Protein AF-A0AA89B8Y6-F1 (afdb_monomer_lite)

pLDDT: mean 77.68, std 12.78, range [49.62, 94.19]

Secondary structure (DSSP, 8-state):
-HHHHHHHHHHHHHHHHHHTTTTS----TT--HHHHHHHHHH-TT-TT----HHHHHHHHHHHHHHHHHHHHHHHHHHHHHHHH-HHHHHHHHHHHHHHH-SS-----TTS-TTTHHHHHHHHHHHHHEEEEESS--TTSS---PBPSSTT--BSS---EEEEEE-TT-

InterPro domains:
  IPR001128 Cytochrome P450 [PF00067] (6-104)
  IPR002401 Cytochrome P450, E-class, group I [PR00463] (55-72)
  IPR002401 Cytochrome P450, E-class, group I [PR00463] (75-101)
  IPR036396 Cytochrome P450 superfamily [G3DSA:1.10.630.10] (3-104)
  IPR036396 Cytochrome P450 superfamily [G3DSA:1.10.630.10] (105-160)
  IPR036396 Cytochrome P450 superfamily [SSF48264] (8-160)
  IPR051103 Plant secondary metabolite cytochrome P450s [PTHR24298] (5-101)

Structure (mmCIF, N/CA/C/O backbone):
data_AF-A0AA89B8Y6-F1
#
_entry.id   AF-A0AA89B8Y6-F1
#
loop_
_atom_site.group_PDB
_atom_site.id
_atom_site.type_symbol
_atom_site.label_atom_id
_atom_site.label_alt_id
_atom_site.label_comp_id
_atom_site.label_asym_id
_atom_site.label_entity_id
_atom_site.label_seq_id
_atom_site.pdbx_PDB_ins_code
_atom_site.Cartn_x
_atom_site.Cartn_y
_atom_site.Cartn_z
_atom_site.occupancy
_atom_site.B_iso_or_equiv
_atom_site.auth_seq_id
_atom_site.auth_comp_id
_atom_site.auth_asym_id
_atom_site.auth_atom_id
_atom_site.pdbx_PDB_model_num
ATOM 1 N N . GLU A 1 1 ? -1.319 7.862 -19.177 1.00 57.53 1 GLU A N 1
ATOM 2 C CA . GLU A 1 1 ? -0.539 9.093 -19.439 1.00 57.53 1 GLU A CA 1
ATOM 3 C C . GLU A 1 1 ? 0.630 9.333 -18.469 1.00 57.53 1 GLU A C 1
ATOM 5 O O . GLU A 1 1 ? 1.748 9.010 -18.846 1.00 57.53 1 GLU A O 1
ATOM 10 N N . LEU A 1 2 ? 0.445 9.819 -17.228 1.00 71.94 2 LEU A N 1
ATOM 11 C CA . LEU A 1 2 ? 1.579 10.259 -16.378 1.00 71.94 2 LEU A CA 1
ATOM 12 C C . LEU A 1 2 ? 2.577 9.144 -15.987 1.00 71.94 2 LEU A C 1
ATOM 14 O O . LEU A 1 2 ? 3.784 9.359 -16.059 1.00 71.94 2 LEU A O 1
ATOM 18 N N . GLY A 1 3 ? 2.089 7.956 -15.607 1.00 75.06 3 GLY A N 1
ATOM 19 C CA . GLY A 1 3 ? 2.950 6.825 -15.223 1.00 75.06 3 GLY A CA 1
ATOM 20 C C . GLY A 1 3 ? 3.806 6.302 -16.380 1.00 75.06 3 GLY A C 1
ATOM 21 O O . GLY A 1 3 ? 5.002 6.086 -16.215 1.00 75.06 3 GLY A O 1
ATOM 22 N N . SER A 1 4 ? 3.220 6.201 -17.578 1.00 78.19 4 SER A N 1
ATOM 23 C CA . SER A 1 4 ? 3.938 5.800 -18.796 1.00 78.19 4 SER A CA 1
ATOM 24 C C . SER A 1 4 ? 5.030 6.805 -19.166 1.00 78.19 4 SER A C 1
ATOM 26 O O . SER A 1 4 ? 6.161 6.409 -19.430 1.00 78.19 4 SER A O 1
ATOM 28 N N . ALA A 1 5 ? 4.719 8.106 -19.125 1.00 84.81 5 ALA A N 1
ATOM 29 C CA . ALA A 1 5 ? 5.686 9.161 -19.431 1.00 84.81 5 ALA A CA 1
ATOM 30 C C . ALA A 1 5 ? 6.848 9.209 -18.420 1.00 84.81 5 ALA A C 1
ATOM 32 O O . ALA A 1 5 ? 7.994 9.478 -18.785 1.00 84.81 5 ALA A O 1
ATOM 33 N N . LEU A 1 6 ? 6.573 8.932 -17.141 1.00 87.06 6 LEU A N 1
ATOM 34 C CA . LEU A 1 6 ? 7.600 8.868 -16.102 1.00 87.06 6 LEU A CA 1
ATOM 35 C C . LEU A 1 6 ? 8.516 7.650 -16.286 1.00 87.06 6 LEU A C 1
ATOM 37 O O . LEU A 1 6 ? 9.734 7.799 -16.202 1.00 87.06 6 LEU A O 1
ATOM 41 N N . LEU A 1 7 ? 7.955 6.474 -16.586 1.00 88.06 7 LEU A N 1
ATOM 42 C CA . LEU A 1 7 ? 8.737 5.267 -16.873 1.00 88.06 7 LEU A CA 1
ATOM 43 C C . LEU A 1 7 ? 9.600 5.429 -18.122 1.00 88.06 7 LEU A C 1
ATOM 45 O O . LEU A 1 7 ? 10.773 5.070 -18.102 1.00 88.06 7 LEU A O 1
ATOM 49 N N . GLU A 1 8 ? 9.055 6.031 -19.177 1.00 88.19 8 GLU A N 1
ATOM 50 C CA . GLU A 1 8 ? 9.805 6.340 -20.392 1.00 88.19 8 GLU A CA 1
ATOM 51 C C . GLU A 1 8 ? 11.008 7.239 -20.094 1.00 88.19 8 GLU A C 1
ATOM 53 O O . GLU A 1 8 ? 12.127 6.939 -20.509 1.00 88.19 8 GLU A O 1
ATOM 58 N N . LYS A 1 9 ? 10.818 8.288 -19.286 1.00 88.69 9 LYS A N 1
ATOM 59 C CA . LYS A 1 9 ? 11.921 9.153 -18.860 1.00 88.69 9 LYS A CA 1
ATOM 60 C C . LYS A 1 9 ? 12.981 8.390 -18.056 1.00 88.69 9 LYS A C 1
ATOM 62 O O . LYS A 1 9 ? 14.168 8.571 -18.312 1.00 88.69 9 LYS A O 1
ATOM 67 N N . ILE A 1 10 ? 12.567 7.533 -17.117 1.00 87.94 10 ILE A N 1
ATOM 68 C CA . ILE A 1 10 ? 13.488 6.714 -16.311 1.00 87.94 10 ILE A CA 1
ATOM 69 C C . ILE A 1 10 ? 14.313 5.789 -17.205 1.00 87.94 10 ILE A C 1
ATOM 71 O O . ILE A 1 10 ? 15.529 5.731 -17.043 1.00 87.94 10 ILE A O 1
ATOM 75 N N . ILE A 1 11 ? 13.673 5.095 -18.149 1.00 86.44 11 ILE A N 1
ATOM 76 C CA . ILE A 1 11 ? 14.344 4.176 -19.075 1.00 86.44 11 ILE A CA 1
ATOM 77 C C . ILE A 1 11 ? 15.361 4.935 -19.926 1.00 86.44 11 ILE A C 1
ATOM 79 O O . ILE A 1 11 ? 16.527 4.551 -19.954 1.00 86.44 11 ILE A O 1
ATOM 83 N N . VAL A 1 12 ? 14.968 6.063 -20.525 1.00 87.50 12 VAL A N 1
ATOM 84 C CA . VAL A 1 12 ? 15.866 6.886 -21.352 1.00 87.50 12 VAL A CA 1
ATOM 85 C C . VAL A 1 12 ? 17.059 7.408 -20.545 1.00 87.50 12 VAL A C 1
ATOM 87 O O . VAL A 1 12 ? 18.199 7.364 -21.012 1.00 87.50 12 VAL A O 1
ATOM 90 N N . ASP A 1 13 ? 16.835 7.896 -19.324 1.00 86.50 13 ASP A N 1
ATOM 91 C CA . ASP A 1 13 ? 17.920 8.373 -18.462 1.00 86.50 13 ASP A CA 1
ATOM 92 C C . ASP A 1 13 ? 18.860 7.220 -18.049 1.00 86.50 13 ASP A C 1
ATOM 94 O O . ASP A 1 13 ? 20.082 7.402 -17.987 1.00 86.50 13 ASP A O 1
ATOM 98 N N . ARG A 1 14 ? 18.318 6.012 -17.845 1.00 83.88 14 ARG A N 1
ATOM 99 C CA . ARG A 1 14 ? 19.074 4.789 -17.533 1.00 83.88 14 ARG A CA 1
ATOM 100 C C . ARG A 1 14 ? 19.922 4.315 -18.716 1.00 83.88 14 ARG A C 1
ATOM 102 O O . ARG A 1 14 ? 21.110 4.040 -18.544 1.00 83.88 14 ARG A O 1
ATOM 109 N N . GLU A 1 15 ? 19.349 4.279 -19.916 1.00 82.31 15 GLU A N 1
ATOM 110 C CA . GLU A 1 15 ? 20.040 3.945 -21.168 1.00 82.31 15 GLU A CA 1
ATOM 111 C C . GLU A 1 15 ? 21.190 4.924 -21.447 1.00 82.31 15 GLU A C 1
ATOM 113 O O . GLU A 1 15 ? 22.309 4.514 -21.768 1.00 82.31 15 GLU A O 1
ATOM 118 N N . ARG A 1 16 ? 20.970 6.229 -21.230 1.00 83.62 16 ARG A N 1
ATOM 119 C CA . ARG A 1 16 ? 22.025 7.253 -21.336 1.00 83.62 16 ARG A CA 1
ATOM 120 C C . ARG A 1 16 ? 23.155 7.022 -20.336 1.00 83.62 16 ARG A C 1
ATOM 122 O O . ARG A 1 16 ? 24.330 7.092 -20.702 1.00 83.62 16 ARG A O 1
ATOM 129 N N . ALA A 1 17 ? 22.822 6.716 -19.082 1.00 82.25 17 ALA A N 1
ATOM 130 C CA . ALA A 1 17 ? 23.815 6.417 -18.053 1.00 82.25 17 ALA A CA 1
ATOM 131 C C . ALA A 1 17 ? 24.636 5.154 -18.384 1.00 82.25 17 ALA A C 1
ATOM 133 O O . ALA A 1 17 ? 25.840 5.116 -18.111 1.00 82.25 17 ALA A O 1
ATOM 134 N N . ARG A 1 18 ? 24.012 4.148 -19.011 1.00 75.19 18 ARG A N 1
ATOM 135 C CA . ARG A 1 18 ? 24.671 2.935 -19.522 1.00 75.19 18 ARG A CA 1
ATOM 136 C C . ARG A 1 18 ? 25.604 3.231 -20.696 1.00 75.19 18 ARG A C 1
ATOM 138 O O . ARG A 1 18 ? 26.749 2.781 -20.679 1.00 75.19 18 ARG A O 1
ATOM 145 N N . SER A 1 19 ? 25.171 4.041 -21.665 1.00 71.75 19 SER A N 1
ATOM 146 C CA . SER A 1 19 ? 26.005 4.452 -22.807 1.00 71.75 19 SER A CA 1
ATOM 147 C C . SER A 1 19 ? 27.279 5.175 -22.358 1.00 71.75 19 SER A C 1
ATOM 149 O O . SER A 1 19 ? 28.361 4.889 -22.865 1.00 71.75 19 SER A O 1
ATOM 151 N N . ASN A 1 20 ? 27.187 6.042 -21.345 1.00 68.62 20 ASN A N 1
ATOM 152 C CA . ASN A 1 20 ? 28.345 6.753 -20.790 1.00 68.62 20 ASN A CA 1
ATOM 153 C C . ASN A 1 20 ? 29.309 5.852 -19.987 1.00 68.62 20 ASN A C 1
ATOM 155 O O . ASN A 1 20 ? 30.434 6.260 -19.705 1.00 68.62 20 ASN A O 1
ATOM 159 N N . LYS A 1 21 ? 28.897 4.633 -19.607 1.00 65.50 21 LYS A N 1
ATOM 160 C CA . LYS A 1 21 ? 29.711 3.660 -18.851 1.00 65.50 21 LYS A CA 1
ATOM 161 C C . LYS A 1 21 ? 30.402 2.601 -19.720 1.00 65.50 21 LYS A C 1
ATOM 163 O O . LYS A 1 21 ? 31.209 1.845 -19.178 1.00 65.50 21 LYS A O 1
ATOM 168 N N . LYS A 1 22 ? 30.152 2.550 -21.039 1.00 57.12 22 LYS A N 1
ATOM 169 C CA . LYS A 1 22 ? 30.729 1.535 -21.952 1.00 57.12 22 LYS A CA 1
ATOM 170 C C . LYS A 1 22 ? 32.273 1.530 -22.032 1.00 57.12 22 LYS A C 1
ATOM 172 O O . LYS A 1 22 ? 32.824 0.568 -22.552 1.00 57.12 22 LYS A O 1
ATOM 177 N N . ASP A 1 23 ? 32.968 2.506 -21.435 1.00 53.62 23 ASP A N 1
ATOM 178 C CA . ASP A 1 23 ? 34.442 2.556 -21.339 1.00 53.62 23 ASP A CA 1
ATOM 179 C C . ASP A 1 23 ? 35.052 1.813 -20.124 1.00 53.62 23 ASP A C 1
ATOM 181 O O . ASP A 1 23 ? 36.272 1.715 -19.993 1.00 53.62 23 ASP A O 1
ATOM 185 N N . ARG A 1 24 ? 34.240 1.256 -19.210 1.00 52.25 24 ARG A N 1
ATOM 186 C CA . ARG A 1 24 ? 34.729 0.458 -18.066 1.00 52.25 24 ARG A CA 1
ATOM 187 C C . ARG A 1 24 ? 34.090 -0.923 -18.058 1.00 52.25 24 ARG A C 1
ATOM 189 O O . ARG A 1 24 ? 33.085 -1.172 -17.396 1.00 52.25 24 ARG A O 1
ATOM 196 N N . ARG A 1 25 ? 34.695 -1.834 -18.819 1.00 53.97 25 ARG A N 1
ATOM 197 C CA . ARG A 1 25 ? 34.389 -3.269 -18.776 1.00 53.97 25 ARG A CA 1
ATOM 198 C C . ARG A 1 25 ? 34.604 -3.779 -17.338 1.00 53.97 25 ARG A C 1
ATOM 200 O O . ARG A 1 25 ? 35.563 -3.369 -16.698 1.00 53.97 25 ARG A O 1
ATOM 207 N N . CYS A 1 26 ? 33.689 -4.642 -16.888 1.00 52.88 26 CYS A N 1
ATOM 208 C CA . CYS A 1 26 ? 33.606 -5.364 -15.608 1.00 52.88 26 CYS A CA 1
ATOM 209 C C . CYS A 1 26 ? 33.406 -4.549 -14.310 1.00 52.88 26 CYS A C 1
ATOM 211 O O . CYS A 1 26 ? 34.345 -4.278 -13.569 1.00 52.88 26 CYS A O 1
ATOM 213 N N . ASN A 1 27 ? 32.139 -4.319 -13.947 1.00 54.78 27 ASN A N 1
ATOM 214 C CA . ASN A 1 27 ? 31.706 -4.587 -12.573 1.00 54.78 27 ASN A CA 1
ATOM 215 C C . ASN A 1 27 ? 30.242 -5.063 -12.587 1.00 54.78 27 ASN A C 1
ATOM 217 O O . ASN A 1 27 ? 29.338 -4.280 -12.855 1.00 54.78 27 ASN A O 1
ATOM 221 N N . ASP A 1 28 ? 30.029 -6.359 -12.359 1.00 56.78 28 ASP A N 1
ATOM 222 C CA . ASP A 1 28 ? 28.696 -6.974 -12.212 1.00 56.78 28 ASP A CA 1
ATOM 223 C C . ASP A 1 28 ? 28.020 -6.556 -10.887 1.00 56.78 28 ASP A C 1
ATOM 225 O O . ASP A 1 28 ? 26.801 -6.556 -10.742 1.00 56.78 28 ASP A O 1
ATOM 229 N N . ALA A 1 29 ? 28.826 -6.083 -9.931 1.00 55.75 29 ALA A N 1
ATOM 230 C CA . ALA A 1 29 ? 28.374 -5.490 -8.684 1.00 55.75 29 ALA A CA 1
ATOM 231 C C . ALA A 1 29 ? 27.744 -4.104 -8.931 1.00 55.75 29 ALA A C 1
ATOM 233 O O . ALA A 1 29 ? 28.423 -3.077 -8.865 1.00 55.75 29 ALA A O 1
ATOM 234 N N . GLY A 1 30 ? 26.443 -4.074 -9.231 1.00 67.50 30 GLY A N 1
ATOM 235 C CA . GLY A 1 30 ? 25.659 -2.834 -9.276 1.00 67.50 30 GLY A CA 1
ATOM 236 C C . GLY A 1 30 ? 24.550 -2.755 -10.322 1.00 67.50 30 GLY A C 1
ATOM 237 O O . GLY A 1 30 ? 23.984 -1.674 -10.475 1.00 67.50 30 GLY A O 1
ATOM 238 N N . LYS A 1 31 ? 24.245 -3.839 -11.046 1.00 77.19 31 LYS A N 1
ATOM 239 C CA . LYS A 1 31 ? 23.057 -3.893 -11.908 1.00 77.19 31 LYS A CA 1
ATOM 240 C C . LYS A 1 31 ? 21.803 -4.036 -11.050 1.00 77.19 31 LYS A C 1
ATOM 242 O O . LYS A 1 31 ? 21.750 -4.912 -10.188 1.00 77.19 31 LYS A O 1
ATOM 247 N N . ASP A 1 32 ? 20.807 -3.188 -11.279 1.00 83.88 32 ASP A N 1
ATOM 248 C CA . ASP A 1 32 ? 19.481 -3.367 -10.686 1.00 83.88 32 ASP A CA 1
ATOM 249 C C . ASP A 1 32 ? 18.513 -4.084 -11.638 1.00 83.88 32 ASP A C 1
ATOM 251 O O . ASP A 1 32 ? 18.881 -4.545 -12.719 1.00 83.88 32 ASP A O 1
ATOM 255 N N . PHE A 1 33 ? 17.262 -4.240 -11.206 1.00 84.56 33 PHE A N 1
ATOM 256 C CA . PHE A 1 33 ? 16.240 -4.947 -11.975 1.00 84.56 33 PHE A CA 1
ATOM 257 C C . PHE A 1 33 ? 16.029 -4.357 -13.373 1.00 84.56 33 PHE A C 1
ATOM 259 O O . PHE A 1 33 ? 15.894 -5.109 -14.337 1.00 84.56 33 PHE A O 1
ATOM 266 N N . LEU A 1 34 ? 16.075 -3.026 -13.504 1.00 84.62 34 LEU A N 1
ATOM 267 C CA . LEU A 1 34 ? 15.933 -2.370 -14.799 1.00 84.62 34 LEU A CA 1
ATOM 268 C C . LEU A 1 34 ? 17.136 -2.663 -15.697 1.00 84.62 34 LEU A C 1
ATOM 270 O O . LEU A 1 34 ? 16.970 -2.922 -16.883 1.00 84.62 34 LEU A O 1
ATOM 274 N N . ASP A 1 35 ? 18.341 -2.680 -15.128 1.00 84.56 35 ASP A N 1
ATOM 275 C CA . ASP A 1 35 ? 19.551 -3.043 -15.859 1.00 84.56 35 ASP A CA 1
ATOM 276 C C . ASP A 1 35 ? 19.487 -4.479 -16.407 1.00 84.56 35 ASP A C 1
ATOM 278 O O . ASP A 1 35 ? 19.848 -4.716 -17.557 1.00 84.56 35 ASP A O 1
ATOM 282 N N . MET A 1 36 ? 18.981 -5.431 -15.622 1.00 84.19 36 MET A N 1
ATOM 283 C CA . MET A 1 36 ? 18.796 -6.810 -16.088 1.00 84.19 36 MET A CA 1
ATOM 284 C C . MET A 1 36 ? 17.770 -6.901 -17.226 1.00 84.19 36 MET A C 1
ATOM 286 O O . MET A 1 36 ? 18.010 -7.602 -18.204 1.00 84.19 36 MET A O 1
ATOM 290 N N . LEU A 1 37 ? 16.656 -6.164 -17.140 1.00 82.31 37 LEU A N 1
ATOM 291 C CA . LEU A 1 37 ? 15.650 -6.122 -18.208 1.00 82.31 37 LEU A CA 1
ATOM 292 C C . LEU A 1 37 ? 16.201 -5.511 -19.503 1.00 82.31 37 LEU A C 1
ATOM 294 O O . LEU A 1 37 ? 15.920 -6.023 -20.583 1.00 82.31 37 LEU A O 1
ATOM 298 N N . LEU A 1 38 ? 17.002 -4.448 -19.402 1.00 81.75 38 LEU A N 1
ATOM 299 C CA . LEU A 1 38 ? 17.650 -3.823 -20.557 1.00 81.75 38 LEU A CA 1
ATOM 300 C C . LEU A 1 38 ? 18.712 -4.737 -21.190 1.00 81.75 38 LEU A C 1
ATOM 302 O O . LEU A 1 38 ? 18.838 -4.752 -22.408 1.00 81.75 38 LEU A O 1
ATOM 306 N N . ASP A 1 39 ? 19.440 -5.534 -20.401 1.00 81.25 39 ASP A N 1
ATOM 307 C CA . ASP A 1 39 ? 20.388 -6.520 -20.947 1.00 81.25 39 ASP A CA 1
ATOM 308 C C . ASP A 1 39 ? 19.668 -7.579 -21.797 1.00 81.25 39 ASP A C 1
ATOM 310 O O . ASP A 1 39 ? 20.142 -7.934 -22.872 1.00 81.25 39 ASP A O 1
ATOM 314 N N . VAL A 1 40 ? 18.488 -8.028 -21.355 1.00 77.75 40 VAL A N 1
ATOM 315 C CA . VAL A 1 40 ? 17.647 -8.969 -22.112 1.00 77.75 40 VAL A CA 1
ATOM 316 C C . VAL A 1 40 ? 17.092 -8.335 -23.396 1.00 77.75 40 VAL A C 1
ATOM 318 O O . VAL A 1 40 ? 16.910 -9.041 -24.384 1.00 77.75 40 VAL A O 1
ATOM 321 N N . LEU A 1 41 ? 16.844 -7.017 -23.417 1.00 74.75 41 LEU A N 1
ATOM 322 C CA . LEU A 1 41 ? 16.449 -6.304 -24.642 1.00 74.75 41 LEU A CA 1
ATOM 323 C C . LEU A 1 41 ? 17.578 -6.239 -25.681 1.00 74.75 41 LEU A C 1
ATOM 325 O O . LEU A 1 41 ? 17.301 -6.260 -26.878 1.00 74.75 41 LEU A O 1
ATOM 329 N N . GLU A 1 42 ? 18.828 -6.101 -25.231 1.00 73.06 42 GLU A N 1
ATOM 330 C CA . GLU A 1 42 ? 20.004 -5.969 -26.102 1.00 73.06 42 GLU A CA 1
ATOM 331 C C . GLU A 1 42 ? 20.485 -7.323 -26.671 1.00 73.06 42 GLU A C 1
ATOM 333 O O . GLU A 1 42 ? 21.256 -7.345 -27.634 1.00 73.06 42 GLU A O 1
ATOM 338 N N . ASP A 1 43 ? 20.027 -8.453 -26.120 1.00 70.00 43 ASP A N 1
ATOM 339 C CA . ASP A 1 43 ? 20.405 -9.794 -26.576 1.00 70.00 43 ASP A CA 1
ATOM 340 C C . ASP A 1 43 ? 19.636 -10.208 -27.851 1.00 70.00 43 ASP A C 1
ATOM 342 O O . ASP A 1 43 ? 18.574 -10.829 -27.821 1.00 70.00 43 ASP A O 1
ATOM 346 N N . GLU A 1 44 ? 20.234 -9.937 -29.016 1.00 58.28 44 GLU A N 1
ATOM 347 C CA . GLU A 1 44 ? 19.699 -10.290 -30.347 1.00 58.28 44 GLU A CA 1
ATOM 348 C C . GLU A 1 44 ? 19.598 -11.810 -30.631 1.00 58.28 44 GLU A C 1
ATOM 350 O O . GLU A 1 44 ? 19.205 -12.208 -31.724 1.00 58.28 44 GLU A O 1
ATOM 355 N N . LYS A 1 45 ? 19.959 -12.688 -29.682 1.00 61.09 45 LYS A N 1
ATOM 356 C CA . LYS A 1 45 ? 20.011 -14.155 -29.876 1.00 61.09 45 LYS A CA 1
ATOM 357 C C . LYS A 1 45 ? 18.715 -14.909 -29.550 1.00 61.09 45 LYS A C 1
ATOM 359 O O . LYS A 1 45 ? 18.681 -16.126 -29.725 1.00 61.09 45 LYS A O 1
ATOM 364 N N . CYS A 1 46 ? 17.672 -14.241 -29.058 1.00 56.66 46 CYS A N 1
ATOM 365 C CA . CYS A 1 46 ? 16.384 -14.881 -28.765 1.00 56.66 46 CYS A CA 1
ATOM 366 C C . CYS A 1 46 ? 15.404 -14.718 -29.939 1.00 56.66 46 CYS A C 1
ATOM 368 O O . CYS A 1 46 ? 14.631 -13.766 -29.991 1.00 56.66 46 CYS A O 1
ATOM 370 N N . ASP A 1 47 ? 15.417 -15.674 -30.870 1.00 57.16 47 ASP A N 1
ATOM 371 C CA . ASP A 1 47 ? 14.621 -15.632 -32.109 1.00 57.16 47 ASP A CA 1
ATOM 372 C C . ASP A 1 47 ? 13.100 -15.847 -31.930 1.00 57.16 47 ASP A C 1
ATOM 374 O O . ASP A 1 47 ? 12.343 -15.653 -32.880 1.00 57.16 47 ASP A O 1
ATOM 378 N N . GLU A 1 48 ? 12.608 -16.201 -30.736 1.00 59.03 48 GLU A N 1
ATOM 379 C CA . GLU A 1 48 ? 11.186 -16.554 -30.553 1.00 59.03 48 GLU A CA 1
ATOM 380 C C . GLU A 1 48 ? 10.318 -15.453 -29.911 1.00 59.03 48 GLU A C 1
ATOM 382 O O . GLU A 1 48 ? 9.103 -15.454 -30.113 1.00 59.03 48 GLU A O 1
ATOM 387 N N . VAL A 1 49 ? 10.894 -14.463 -29.208 1.00 61.97 49 VAL A N 1
ATOM 388 C CA . VAL A 1 49 ? 10.130 -13.345 -28.608 1.00 61.97 49 VAL A CA 1
ATOM 389 C C . VAL A 1 49 ? 10.932 -12.040 -28.652 1.00 61.97 49 VAL A C 1
ATOM 391 O O . VAL A 1 49 ? 11.857 -11.837 -27.871 1.00 61.97 49 VAL A O 1
ATOM 394 N N . LYS A 1 50 ? 10.533 -11.101 -29.521 1.00 64.38 50 LYS A N 1
ATOM 395 C CA . LYS A 1 50 ? 11.091 -9.737 -29.540 1.00 64.38 50 LYS A CA 1
ATOM 396 C C . LYS A 1 50 ? 10.501 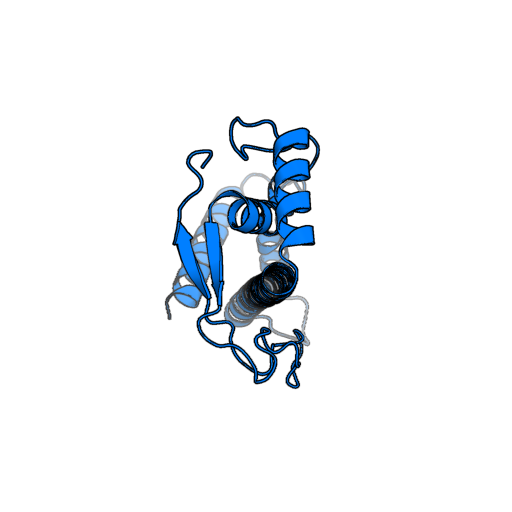-8.919 -28.390 1.00 64.38 50 LYS A C 1
ATOM 398 O O . LYS A 1 50 ? 9.408 -8.361 -28.508 1.00 64.38 50 LYS A O 1
ATOM 403 N N . ILE A 1 51 ? 11.203 -8.857 -27.262 1.00 73.19 51 ILE A N 1
ATOM 404 C CA . ILE A 1 51 ? 10.839 -7.956 -26.164 1.00 73.19 51 ILE A CA 1
ATOM 405 C C . ILE A 1 51 ? 11.129 -6.517 -26.623 1.00 73.19 51 ILE A C 1
ATOM 407 O O . ILE A 1 51 ? 12.179 -6.236 -27.190 1.00 73.19 51 ILE A O 1
ATOM 411 N N . THR A 1 52 ? 10.167 -5.611 -26.447 1.00 82.56 52 THR A N 1
ATOM 412 C CA . THR A 1 52 ? 10.287 -4.201 -26.840 1.00 82.56 52 THR A CA 1
ATOM 413 C C . THR A 1 52 ? 10.340 -3.322 -25.594 1.00 82.56 52 THR A C 1
ATOM 415 O O . THR A 1 52 ? 9.966 -3.760 -24.503 1.00 82.56 52 THR A O 1
ATOM 418 N N . SER A 1 53 ? 10.738 -2.057 -25.753 1.00 80.06 53 SER A N 1
ATOM 419 C CA . SER A 1 53 ? 10.666 -1.070 -24.665 1.00 80.06 53 SER A CA 1
ATOM 420 C C . SER A 1 53 ? 9.240 -0.937 -24.099 1.00 80.06 53 SER A C 1
ATOM 422 O O . SER A 1 53 ? 9.071 -0.760 -22.896 1.00 80.06 53 SER A O 1
ATOM 424 N N . GLU A 1 54 ? 8.201 -1.130 -24.922 1.00 83.38 54 GLU A N 1
ATOM 425 C CA . GLU A 1 54 ? 6.809 -1.166 -24.448 1.00 83.38 54 GLU A CA 1
ATOM 426 C C . GLU A 1 54 ? 6.536 -2.343 -23.508 1.00 83.38 54 GLU A C 1
ATOM 428 O O . GLU A 1 54 ? 5.870 -2.166 -22.493 1.00 83.38 54 GLU A O 1
ATOM 433 N N . HIS A 1 55 ? 7.094 -3.526 -23.784 1.00 85.19 55 HIS A N 1
ATOM 434 C CA . HIS A 1 55 ? 6.951 -4.682 -22.893 1.00 85.19 55 HIS A CA 1
ATOM 435 C C . HIS A 1 55 ? 7.650 -4.453 -21.548 1.00 85.19 55 HIS A C 1
ATOM 437 O O . HIS A 1 55 ? 7.109 -4.820 -20.509 1.00 85.19 55 HIS A O 1
ATOM 443 N N . VAL A 1 56 ? 8.818 -3.802 -21.545 1.00 84.62 56 VAL A N 1
ATOM 444 C CA . VAL A 1 56 ? 9.524 -3.449 -20.301 1.00 84.62 56 VAL A CA 1
ATOM 445 C C . VAL A 1 56 ? 8.760 -2.385 -19.513 1.00 84.62 56 VAL A C 1
ATOM 447 O O . VAL A 1 56 ? 8.581 -2.5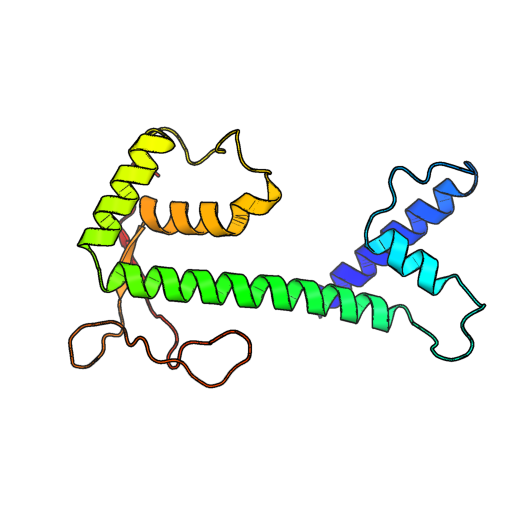37 -18.306 1.00 84.62 56 VAL A O 1
ATOM 450 N N . LYS A 1 57 ? 8.246 -1.344 -20.182 1.00 85.50 57 LYS A N 1
ATOM 451 C CA . LYS A 1 57 ? 7.387 -0.332 -19.547 1.00 85.50 57 LYS A CA 1
ATOM 452 C C . LYS A 1 57 ? 6.134 -0.958 -18.938 1.00 85.50 57 LYS A C 1
ATOM 454 O O . LYS A 1 57 ? 5.826 -0.662 -17.787 1.00 85.50 57 LYS A O 1
ATOM 459 N N . ALA A 1 58 ? 5.454 -1.832 -19.680 1.00 88.06 58 ALA A N 1
ATOM 460 C CA . ALA A 1 58 ? 4.270 -2.541 -19.206 1.00 88.06 58 ALA A CA 1
ATOM 461 C C . ALA A 1 58 ? 4.592 -3.424 -17.994 1.00 88.06 58 ALA A C 1
ATOM 463 O O . ALA A 1 58 ? 3.930 -3.303 -16.973 1.00 88.06 58 ALA A O 1
ATOM 464 N N . LEU A 1 59 ? 5.668 -4.217 -18.048 1.00 87.75 59 LEU A N 1
ATOM 465 C CA . LEU A 1 59 ? 6.070 -5.095 -16.945 1.00 87.75 59 LEU A CA 1
ATOM 466 C C . LEU A 1 59 ? 6.365 -4.322 -15.650 1.00 87.75 59 LEU A C 1
ATOM 468 O O . LEU A 1 59 ? 5.949 -4.732 -14.567 1.00 87.75 59 LEU A O 1
ATOM 472 N N . ILE A 1 60 ? 7.098 -3.210 -15.749 1.00 86.69 60 ILE A N 1
ATOM 473 C CA . ILE A 1 60 ? 7.425 -2.381 -14.581 1.00 86.69 60 ILE A CA 1
ATOM 474 C C . ILE A 1 60 ? 6.159 -1.737 -14.021 1.00 86.69 60 ILE A C 1
ATOM 476 O O . ILE A 1 60 ? 5.973 -1.705 -12.804 1.00 86.69 60 ILE A O 1
ATOM 480 N N . LEU A 1 61 ? 5.290 -1.231 -14.897 1.00 86.94 61 LEU A N 1
ATOM 481 C CA . LEU A 1 61 ? 4.025 -0.642 -14.485 1.00 86.94 61 LEU A CA 1
ATOM 482 C C . LEU A 1 61 ? 3.136 -1.675 -13.782 1.00 86.94 61 LEU A C 1
ATOM 484 O O . LEU A 1 61 ? 2.642 -1.389 -12.697 1.00 86.94 61 LEU A O 1
ATOM 488 N N . ASP A 1 62 ? 3.011 -2.878 -14.342 1.00 88.12 62 ASP A N 1
ATOM 489 C CA . ASP A 1 62 ? 2.218 -3.972 -13.779 1.00 88.12 62 ASP A CA 1
ATOM 490 C C . ASP A 1 62 ? 2.709 -4.360 -12.381 1.00 88.12 62 ASP A C 1
ATOM 492 O O . ASP A 1 62 ? 1.906 -4.505 -11.459 1.00 88.12 62 ASP A O 1
ATOM 496 N N . PHE A 1 63 ? 4.029 -4.470 -12.188 1.00 87.00 63 PHE A N 1
ATOM 497 C CA . PHE A 1 63 ? 4.608 -4.763 -10.876 1.00 87.00 63 PHE A CA 1
ATOM 498 C C . PHE A 1 63 ? 4.281 -3.674 -9.846 1.00 87.00 63 PHE A C 1
ATOM 500 O O . PHE A 1 63 ? 3.881 -3.979 -8.722 1.00 87.00 63 PHE A O 1
ATOM 507 N N . LEU A 1 64 ? 4.418 -2.399 -10.223 1.00 85.12 64 LEU A N 1
ATOM 508 C CA . LEU A 1 64 ? 4.138 -1.272 -9.331 1.00 85.12 64 LEU A CA 1
ATOM 509 C C . LEU A 1 64 ? 2.648 -1.161 -8.992 1.00 85.12 64 LEU A C 1
ATOM 511 O O . LEU A 1 64 ? 2.296 -0.925 -7.833 1.00 85.12 64 LEU A O 1
ATOM 515 N N . THR A 1 65 ? 1.771 -1.360 -9.976 1.00 86.94 65 THR A N 1
ATOM 516 C CA . THR A 1 65 ? 0.321 -1.371 -9.764 1.00 86.94 65 THR A CA 1
ATOM 517 C C . THR A 1 65 ? -0.080 -2.531 -8.859 1.00 86.94 65 THR A C 1
ATOM 519 O O . THR A 1 65 ? -0.771 -2.306 -7.870 1.00 86.94 65 THR A O 1
ATOM 522 N N . ALA A 1 66 ? 0.432 -3.742 -9.096 1.00 87.88 66 ALA A N 1
ATOM 523 C CA . ALA A 1 66 ? 0.152 -4.894 -8.241 1.00 87.88 66 ALA A CA 1
ATOM 524 C C . ALA A 1 66 ? 0.646 -4.692 -6.795 1.00 87.88 66 ALA A C 1
ATOM 526 O O . ALA A 1 66 ? -0.056 -5.041 -5.840 1.00 87.88 66 ALA A O 1
ATOM 527 N N . ALA A 1 67 ? 1.829 -4.095 -6.611 1.00 85.19 67 ALA A N 1
ATOM 528 C CA . ALA A 1 67 ? 2.366 -3.782 -5.286 1.00 85.19 67 ALA A CA 1
ATOM 529 C C . ALA A 1 67 ? 1.520 -2.729 -4.545 1.00 85.19 67 ALA A C 1
ATOM 531 O O . ALA A 1 67 ? 1.270 -2.849 -3.343 1.00 85.19 67 ALA A O 1
ATOM 532 N N . THR A 1 68 ? 1.041 -1.709 -5.257 1.00 86.62 68 THR A N 1
ATOM 533 C CA . THR A 1 68 ? 0.247 -0.628 -4.655 1.00 86.62 68 THR A CA 1
ATOM 534 C C . THR A 1 68 ? -1.174 -1.085 -4.329 1.00 86.62 68 THR A C 1
ATOM 536 O O . THR A 1 68 ? -1.671 -0.827 -3.234 1.00 86.62 68 THR A O 1
ATOM 539 N N . ASP A 1 69 ? -1.820 -1.814 -5.238 1.00 87.94 69 ASP A N 1
ATOM 540 C CA . ASP A 1 69 ? -3.204 -2.263 -5.061 1.00 87.94 69 ASP A CA 1
ATOM 541 C C . ASP A 1 69 ? -3.334 -3.232 -3.880 1.00 87.94 69 ASP A C 1
ATOM 543 O O . ASP A 1 69 ? -4.253 -3.120 -3.068 1.00 87.94 69 ASP A O 1
ATOM 547 N N . THR A 1 70 ? -2.387 -4.164 -3.738 1.00 90.06 70 THR A N 1
ATOM 548 C CA . THR A 1 70 ? -2.395 -5.137 -2.633 1.00 90.06 70 THR A CA 1
ATOM 549 C C . THR A 1 70 ? -2.168 -4.474 -1.276 1.00 90.06 70 THR A C 1
ATOM 551 O O . THR A 1 70 ? -2.871 -4.790 -0.315 1.00 90.06 70 THR A O 1
ATOM 554 N N . THR A 1 71 ? -1.229 -3.528 -1.183 1.00 89.75 71 THR A N 1
ATOM 555 C CA . THR A 1 71 ? -0.958 -2.804 0.069 1.00 89.75 71 THR A CA 1
ATOM 556 C C . THR A 1 71 ? -2.113 -1.887 0.463 1.00 89.75 71 THR A C 1
ATOM 558 O O . THR A 1 71 ? -2.484 -1.858 1.637 1.00 89.75 71 THR A O 1
ATOM 561 N N . ALA A 1 72 ? -2.742 -1.202 -0.496 1.00 88.94 72 ALA A N 1
ATOM 562 C CA . ALA A 1 72 ? -3.923 -0.381 -0.244 1.00 88.94 72 ALA A CA 1
ATOM 563 C C . ALA A 1 72 ? -5.090 -1.213 0.312 1.00 88.94 72 ALA A C 1
ATOM 565 O O . ALA A 1 72 ? -5.671 -0.841 1.334 1.00 88.94 72 ALA A O 1
ATOM 566 N N . VAL A 1 73 ? -5.382 -2.369 -0.298 1.00 91.44 73 VAL A N 1
ATOM 567 C CA . VAL A 1 73 ? -6.440 -3.275 0.179 1.00 91.44 73 VAL A CA 1
ATOM 568 C C . VAL A 1 73 ? -6.103 -3.848 1.560 1.00 91.44 73 VAL A C 1
ATOM 570 O O . VAL A 1 73 ? -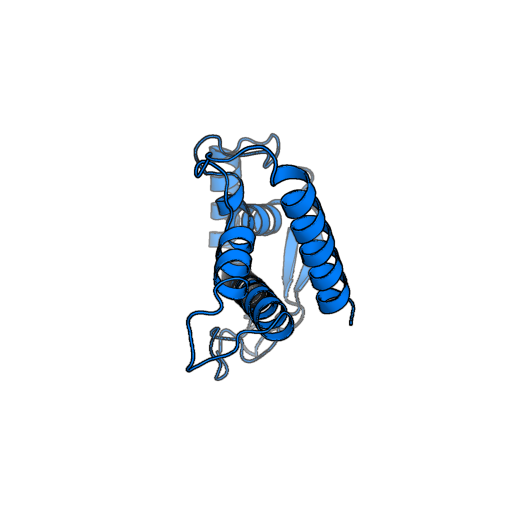6.971 -3.897 2.430 1.00 91.44 73 VAL A O 1
ATOM 573 N N . ALA A 1 74 ? -4.842 -4.210 1.819 1.00 91.44 74 ALA A N 1
ATOM 574 C CA . ALA A 1 74 ? -4.413 -4.687 3.136 1.00 91.44 74 ALA A CA 1
ATOM 575 C C . ALA A 1 74 ? -4.630 -3.634 4.240 1.00 91.44 74 ALA A C 1
ATOM 577 O O . ALA A 1 74 ? -5.155 -3.955 5.309 1.00 91.44 74 ALA A O 1
ATOM 578 N N . ILE A 1 75 ? -4.277 -2.370 3.978 1.00 90.12 75 ILE A N 1
ATOM 579 C CA . ILE A 1 75 ? -4.527 -1.254 4.905 1.00 90.12 75 ILE A CA 1
ATOM 580 C C . ILE A 1 75 ? -6.031 -1.041 5.100 1.00 90.12 75 ILE A C 1
ATOM 582 O O . ILE A 1 75 ? -6.478 -0.795 6.222 1.00 90.12 75 ILE A O 1
ATOM 586 N N . GLU A 1 76 ? -6.820 -1.135 4.029 1.00 90.56 76 GLU A N 1
ATOM 587 C CA . GLU A 1 76 ? -8.268 -0.958 4.092 1.00 90.56 76 GLU A CA 1
ATOM 588 C C . GLU A 1 76 ? -8.936 -2.005 4.994 1.00 90.56 76 GLU A C 1
ATOM 590 O O . GLU A 1 76 ? -9.745 -1.639 5.850 1.00 90.56 76 GLU A O 1
ATOM 595 N N . TRP A 1 77 ? -8.568 -3.282 4.854 1.00 93.62 77 TRP A N 1
ATOM 596 C CA . TRP A 1 77 ? -9.037 -4.363 5.726 1.00 93.62 77 TRP A CA 1
ATOM 597 C C . TRP A 1 77 ? -8.587 -4.177 7.172 1.00 93.62 77 TRP A C 1
ATOM 599 O O . TRP A 1 77 ? -9.412 -4.264 8.081 1.00 93.62 77 TRP A O 1
ATOM 609 N N . ALA A 1 78 ? -7.307 -3.862 7.396 1.00 91.88 78 ALA A N 1
ATOM 610 C CA . ALA A 1 78 ? -6.785 -3.627 8.739 1.00 91.88 78 ALA A CA 1
ATOM 611 C C . ALA A 1 78 ? -7.550 -2.493 9.439 1.00 91.88 78 ALA A C 1
ATOM 613 O O . ALA A 1 78 ? -7.998 -2.639 10.574 1.00 91.88 78 ALA A O 1
ATOM 614 N N . ARG A 1 79 ? -7.781 -1.377 8.739 1.00 89.00 79 ARG A N 1
ATOM 615 C CA . ARG A 1 79 ? -8.560 -0.250 9.262 1.00 89.00 79 ARG A CA 1
ATOM 616 C C . ARG A 1 79 ? -10.011 -0.630 9.547 1.00 89.00 79 ARG A C 1
ATOM 618 O O . ARG A 1 79 ? -10.566 -0.162 10.536 1.00 89.00 79 ARG A O 1
ATOM 625 N N . ALA A 1 80 ? -10.627 -1.455 8.704 1.00 91.44 80 ALA A N 1
ATOM 626 C CA . ALA A 1 80 ? -11.980 -1.962 8.920 1.00 91.44 80 ALA A CA 1
ATOM 627 C C . ALA A 1 80 ? -12.104 -2.727 10.237 1.00 91.44 80 ALA A C 1
ATOM 629 O O . ALA A 1 80 ? -12.984 -2.442 11.049 1.00 91.44 80 ALA A O 1
ATOM 630 N N . GLU A 1 81 ? -11.184 -3.669 10.434 1.00 91.44 81 GLU A N 1
ATOM 631 C CA . GLU A 1 81 ? -11.153 -4.540 11.597 1.00 91.44 81 GLU A CA 1
ATOM 632 C C . GLU A 1 81 ? -10.921 -3.724 12.870 1.00 91.44 81 GLU A C 1
ATOM 634 O O . GLU A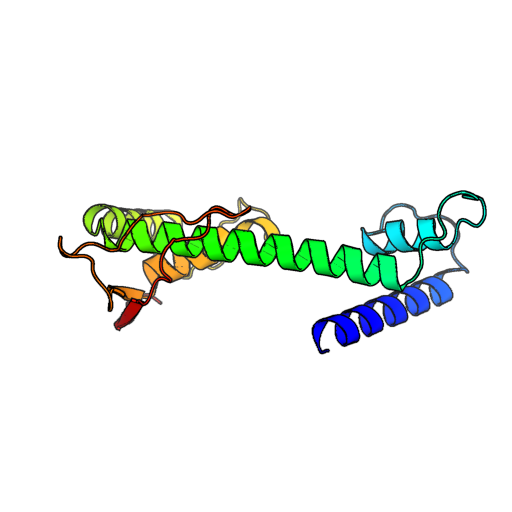 1 81 ? -11.616 -3.908 13.867 1.00 91.44 81 GLU A O 1
ATOM 639 N N . LEU A 1 82 ? -10.004 -2.754 12.822 1.00 90.00 82 LEU A N 1
ATOM 640 C CA . LEU A 1 82 ? -9.719 -1.864 13.948 1.00 90.00 82 LEU A CA 1
ATOM 641 C C . LEU A 1 82 ? -10.918 -0.987 14.330 1.00 90.00 82 LEU A C 1
ATOM 643 O O . LEU A 1 82 ? -11.177 -0.797 15.516 1.00 90.00 82 LEU A O 1
ATOM 647 N N . VAL A 1 83 ? -11.671 -0.477 13.350 1.00 88.50 83 VAL A N 1
ATOM 648 C CA . VAL A 1 83 ? -12.886 0.315 13.612 1.00 88.50 83 VAL A CA 1
ATOM 649 C C . VAL A 1 83 ? -13.982 -0.538 14.259 1.00 88.50 83 VAL A C 1
ATOM 651 O O . VAL A 1 83 ? -14.687 -0.049 15.139 1.00 88.50 83 VAL A O 1
ATOM 654 N N . ASN A 1 84 ? -14.102 -1.810 13.873 1.00 90.56 84 ASN A N 1
ATOM 655 C CA . ASN A 1 84 ? -15.038 -2.746 14.501 1.00 90.56 84 ASN A CA 1
ATOM 656 C C . ASN A 1 84 ? -14.589 -3.203 15.901 1.00 90.56 84 ASN A C 1
ATOM 658 O O . ASN A 1 84 ? -15.428 -3.605 16.705 1.00 90.56 84 ASN A O 1
ATOM 662 N N . ASN A 1 85 ? -13.292 -3.111 16.217 1.00 90.88 85 ASN A N 1
ATOM 663 C CA . ASN A 1 85 ? -12.708 -3.605 17.464 1.00 90.88 85 ASN A CA 1
ATOM 664 C C . ASN A 1 85 ? -11.916 -2.507 18.206 1.00 90.88 85 ASN A C 1
ATOM 666 O O . ASN A 1 85 ? -10.684 -2.571 18.287 1.00 90.88 85 ASN A O 1
ATOM 670 N N . PRO A 1 86 ? -12.593 -1.522 18.828 1.00 87.62 86 PRO A N 1
ATOM 671 C CA . PRO A 1 86 ? -11.926 -0.396 19.488 1.00 87.62 86 PRO A CA 1
ATOM 672 C C . PRO A 1 86 ? -10.991 -0.822 20.632 1.00 87.62 86 PRO A C 1
ATOM 674 O O . PRO A 1 86 ? -9.965 -0.191 20.862 1.00 87.62 86 PRO A O 1
ATOM 677 N N . THR A 1 87 ? -11.287 -1.924 21.329 1.00 90.81 87 THR A N 1
ATOM 678 C CA . THR A 1 87 ? -10.398 -2.466 22.372 1.00 90.81 87 THR A CA 1
ATOM 679 C C . THR A 1 87 ? -9.059 -2.937 21.802 1.00 90.81 87 THR A C 1
ATOM 681 O O . THR A 1 87 ? -8.021 -2.730 22.427 1.00 90.81 87 THR A O 1
ATOM 684 N N . VAL A 1 88 ? -9.070 -3.549 20.612 1.00 91.19 88 VAL A N 1
ATOM 685 C CA . VAL A 1 88 ? -7.848 -3.987 19.922 1.00 91.19 88 VAL A CA 1
ATOM 686 C C . VAL A 1 88 ? -7.072 -2.775 19.414 1.00 91.19 88 VAL A C 1
ATOM 688 O O . VAL A 1 88 ? -5.854 -2.743 19.560 1.00 91.19 88 VAL A O 1
ATOM 691 N N . LEU A 1 89 ? -7.765 -1.758 18.891 1.00 88.19 89 LEU A N 1
ATOM 692 C CA . LEU A 1 89 ? -7.144 -0.504 18.462 1.00 88.19 89 LEU A CA 1
ATOM 693 C C . LEU A 1 89 ? -6.403 0.194 19.612 1.00 88.19 89 LEU A C 1
ATOM 695 O O . LEU A 1 89 ? -5.237 0.544 19.446 1.00 88.19 89 LEU A O 1
ATOM 699 N N . ASN A 1 90 ? -7.032 0.328 20.783 1.00 86.75 90 ASN A N 1
ATOM 700 C CA . ASN A 1 90 ? -6.399 0.951 21.951 1.00 86.75 90 ASN A CA 1
ATOM 701 C C . ASN A 1 90 ? -5.152 0.176 22.401 1.00 86.75 90 ASN A C 1
ATOM 703 O O . ASN A 1 90 ? -4.111 0.769 22.663 1.00 86.75 90 ASN A O 1
ATOM 707 N N . LYS A 1 91 ? -5.221 -1.162 22.425 1.00 89.62 91 LYS A N 1
ATOM 708 C CA . LYS A 1 91 ? -4.063 -2.001 22.765 1.00 89.62 91 LYS A CA 1
ATOM 709 C C . LYS A 1 91 ? -2.933 -1.856 21.744 1.00 89.62 91 LYS A C 1
ATOM 711 O O . LYS A 1 91 ? -1.771 -1.804 22.124 1.00 89.62 91 LYS A O 1
ATOM 716 N N . ALA A 1 92 ? -3.265 -1.774 20.455 1.00 87.38 92 ALA A N 1
ATOM 717 C CA . ALA A 1 92 ? -2.279 -1.568 19.398 1.00 87.38 92 ALA A CA 1
ATOM 718 C C . ALA A 1 92 ? -1.580 -0.203 19.527 1.00 87.38 92 ALA A C 1
ATOM 720 O O . ALA A 1 92 ? -0.370 -0.134 19.340 1.00 87.38 92 ALA A O 1
ATOM 721 N N . GLN A 1 93 ? -2.310 0.858 19.889 1.00 85.75 93 GLN A N 1
ATOM 722 C CA . GLN A 1 93 ? -1.722 2.169 20.199 1.00 85.75 93 GLN A CA 1
ATOM 723 C C . GLN A 1 93 ? -0.754 2.077 21.387 1.00 85.75 93 GLN A C 1
ATOM 725 O O . GLN A 1 93 ? 0.392 2.500 21.272 1.00 85.75 93 GLN A O 1
ATOM 730 N N . GLU A 1 94 ? -1.171 1.444 22.490 1.00 85.38 94 GLU A N 1
ATOM 731 C CA . GLU A 1 94 ? -0.317 1.245 23.670 1.00 85.38 94 GLU A CA 1
ATOM 732 C C . GLU A 1 94 ? 0.965 0.457 23.344 1.00 85.38 94 GLU A C 1
ATOM 734 O O . GLU A 1 94 ? 2.052 0.828 23.788 1.00 85.38 94 GLU A O 1
ATOM 739 N N . GLU A 1 95 ? 0.862 -0.614 22.551 1.00 85.62 95 GLU A N 1
ATOM 740 C CA . GLU A 1 95 ? 2.014 -1.419 22.127 1.00 85.62 95 GLU A CA 1
ATOM 741 C C . GLU A 1 95 ? 2.968 -0.621 21.226 1.00 85.62 95 GLU A C 1
ATOM 743 O O . GLU A 1 95 ? 4.187 -0.673 21.414 1.00 85.62 95 GLU A O 1
ATOM 748 N N . ILE A 1 96 ? 2.433 0.149 20.271 1.00 80.75 96 ILE A N 1
ATOM 749 C CA . ILE A 1 96 ? 3.232 1.020 19.397 1.00 80.75 96 ILE A CA 1
ATOM 750 C C . ILE A 1 96 ? 3.955 2.084 20.231 1.00 80.75 96 ILE A C 1
ATOM 752 O O . ILE A 1 96 ? 5.166 2.251 20.074 1.00 80.75 96 ILE A O 1
ATOM 756 N N . ASP A 1 97 ? 3.260 2.744 21.157 1.00 78.75 97 ASP A N 1
ATOM 757 C CA . ASP A 1 97 ? 3.844 3.749 22.049 1.00 78.75 97 ASP A CA 1
ATOM 758 C C . ASP A 1 97 ? 4.916 3.155 22.973 1.00 78.75 97 ASP A C 1
ATOM 760 O O . ASP A 1 97 ? 5.937 3.796 23.235 1.00 78.75 97 ASP A O 1
ATOM 764 N N . GLN A 1 98 ? 4.736 1.915 23.434 1.00 80.69 98 GLN A N 1
ATOM 765 C CA . GLN A 1 98 ? 5.717 1.219 24.266 1.00 80.69 98 GLN A CA 1
ATOM 766 C C . GLN A 1 98 ? 6.995 0.865 23.492 1.00 80.69 98 GLN A C 1
ATOM 768 O O . GLN A 1 98 ? 8.096 1.000 24.030 1.00 80.69 98 GLN A O 1
ATOM 773 N N . VAL A 1 99 ? 6.863 0.380 22.254 1.00 75.38 99 VAL A N 1
ATOM 774 C CA . VAL A 1 99 ? 7.990 -0.130 21.455 1.00 75.38 99 VAL A CA 1
ATOM 775 C C . VAL A 1 99 ? 8.749 0.995 20.754 1.00 75.38 99 VAL A C 1
ATOM 777 O O . VAL A 1 99 ? 9.978 0.961 20.685 1.00 75.38 99 VAL A O 1
ATOM 780 N N . VAL A 1 100 ? 8.031 1.982 20.220 1.00 68.94 100 VAL A N 1
ATOM 781 C CA . VAL A 1 100 ? 8.614 3.109 19.478 1.00 68.94 100 VAL A CA 1
ATOM 782 C C . VAL A 1 100 ? 9.000 4.252 20.426 1.00 68.94 100 VAL A C 1
ATOM 784 O O . VAL A 1 100 ? 9.919 5.016 20.131 1.00 68.94 100 VAL A O 1
ATOM 787 N N . GLY A 1 101 ? 8.364 4.331 21.599 1.00 61.06 101 GLY A N 1
ATOM 788 C CA . GLY A 1 101 ? 8.455 5.471 22.503 1.00 61.06 101 GLY A CA 1
ATOM 789 C C . GLY A 1 101 ? 7.648 6.658 21.971 1.00 61.06 101 GLY A C 1
ATOM 790 O O . GLY A 1 101 ? 7.529 6.856 20.764 1.00 61.06 101 GLY A O 1
ATOM 791 N N . GLY A 1 102 ? 7.138 7.516 22.862 1.00 58.59 102 GLY A N 1
ATOM 792 C CA . GLY A 1 102 ? 6.359 8.718 22.503 1.00 58.59 102 GLY A CA 1
ATOM 793 C C . GLY A 1 102 ? 7.115 9.791 21.693 1.00 58.59 102 GLY A C 1
ATOM 794 O O . GLY A 1 102 ? 6.669 10.932 21.606 1.00 58.59 102 GLY A O 1
ATOM 795 N N . GLN A 1 103 ? 8.280 9.470 21.123 1.00 54.69 103 GLN A N 1
ATOM 796 C CA . GLN A 1 103 ? 9.009 10.311 20.183 1.00 54.69 103 GLN A CA 1
ATOM 797 C C . GLN A 1 103 ? 9.102 9.625 18.825 1.00 54.69 103 GLN A C 1
ATOM 799 O O . GLN A 1 103 ? 10.006 8.835 18.599 1.00 54.69 103 GLN A O 1
ATOM 804 N N . ARG A 1 104 ? 8.238 10.078 17.905 1.00 55.31 104 ARG A N 1
ATOM 805 C CA . ARG A 1 104 ? 8.292 9.891 16.446 1.00 55.31 104 ARG A CA 1
ATOM 806 C C . ARG A 1 104 ? 8.403 8.434 15.970 1.00 55.31 104 ARG A C 1
ATOM 808 O O . ARG A 1 104 ? 9.392 7.759 16.205 1.00 55.31 104 ARG A O 1
ATOM 815 N N . LEU A 1 105 ? 7.520 8.060 15.043 1.00 56.34 105 LEU A N 1
ATOM 816 C CA . LEU A 1 105 ? 7.623 6.892 14.144 1.00 56.34 105 LEU A CA 1
ATOM 817 C C . LEU A 1 105 ? 8.860 6.910 13.202 1.00 56.34 105 LEU A C 1
ATOM 819 O O . LEU A 1 105 ? 8.809 6.437 12.069 1.00 56.34 105 LEU A O 1
ATOM 823 N N . ARG A 1 106 ? 9.997 7.480 13.618 1.00 52.38 106 ARG A N 1
ATOM 824 C CA . ARG A 1 106 ? 11.251 7.464 12.866 1.00 52.38 106 ARG A CA 1
ATOM 825 C C . ARG A 1 106 ? 12.044 6.211 13.212 1.00 52.38 106 ARG A C 1
ATOM 827 O O . ARG A 1 106 ? 13.013 6.272 13.952 1.00 52.38 106 ARG A O 1
ATOM 834 N N . GLY A 1 107 ? 11.631 5.117 12.579 1.00 53.88 107 GLY A N 1
ATOM 835 C CA . GLY A 1 107 ? 12.469 3.966 12.260 1.00 53.88 107 GLY A CA 1
ATOM 836 C C . GLY A 1 107 ? 12.798 3.051 13.433 1.00 53.88 107 GLY A C 1
ATOM 837 O O . GLY A 1 107 ? 13.707 3.318 14.213 1.00 53.88 107 GLY A O 1
ATOM 838 N N . CYS A 1 108 ? 12.149 1.886 13.480 1.00 49.62 108 CYS A N 1
ATOM 839 C CA . CYS A 1 108 ? 12.695 0.750 14.213 1.00 49.62 108 CYS A CA 1
ATOM 840 C C . CYS A 1 108 ? 14.047 0.369 13.574 1.00 49.62 108 CYS A C 1
ATOM 842 O O . CYS A 1 108 ? 14.073 0.038 12.385 1.00 49.62 108 CYS A O 1
ATOM 844 N N . PRO A 1 109 ? 15.169 0.368 14.317 1.00 54.88 109 PRO A N 1
ATOM 845 C CA . PRO A 1 109 ? 16.499 0.105 13.757 1.00 54.88 109 PRO A CA 1
ATOM 846 C C . PRO A 1 109 ? 16.707 -1.342 13.264 1.00 54.88 109 PRO A C 1
ATOM 848 O O . PRO A 1 109 ? 17.762 -1.649 12.717 1.00 54.88 109 PRO A O 1
ATOM 851 N N . GLY A 1 110 ? 15.723 -2.234 13.450 1.00 54.66 110 GLY A N 1
ATOM 852 C CA . GLY A 1 110 ? 15.807 -3.660 13.113 1.00 54.66 110 GLY A CA 1
ATOM 853 C C . GLY A 1 110 ? 15.145 -4.097 11.799 1.00 54.66 110 GLY A C 1
ATOM 854 O O . GLY A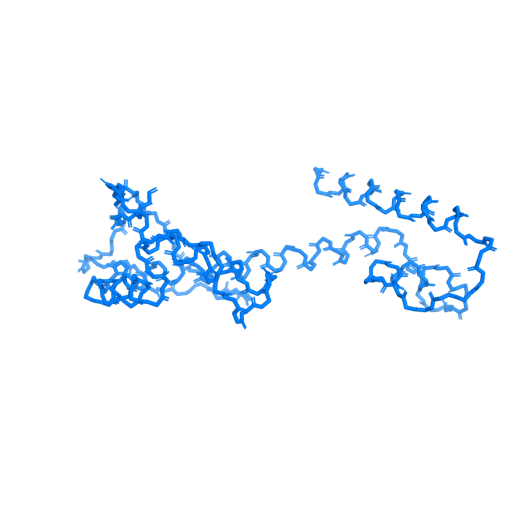 1 110 ? 15.306 -5.254 11.423 1.00 54.66 110 GLY A O 1
ATOM 855 N N . LEU A 1 111 ? 14.408 -3.227 11.094 1.00 53.34 111 LEU A N 1
ATOM 856 C CA . LEU A 1 111 ? 13.767 -3.568 9.811 1.00 53.34 111 LEU A CA 1
ATOM 857 C C . LEU A 1 111 ? 14.353 -2.721 8.679 1.00 53.34 111 LEU A C 1
ATOM 859 O O . LEU A 1 111 ? 14.508 -1.512 8.836 1.00 53.34 111 LEU A O 1
ATOM 863 N N . SER A 1 112 ? 14.643 -3.336 7.527 1.00 55.81 112 SER A N 1
ATOM 864 C CA . SER A 1 112 ? 15.110 -2.599 6.344 1.00 55.81 112 SER A CA 1
ATOM 865 C C . SER A 1 112 ? 14.109 -1.499 5.952 1.00 55.81 112 SER A C 1
ATOM 867 O O . SER A 1 112 ? 12.898 -1.709 6.014 1.00 55.81 112 SER A O 1
ATOM 869 N N . SER A 1 113 ? 14.606 -0.325 5.541 1.00 54.44 113 SER A N 1
ATOM 870 C CA . SER A 1 113 ? 13.783 0.860 5.228 1.00 54.44 113 SER A CA 1
ATOM 871 C C . SER A 1 113 ? 12.683 0.604 4.188 1.00 54.44 113 SER A C 1
ATOM 873 O O . SER A 1 113 ? 11.678 1.303 4.204 1.00 54.44 113 SER A O 1
ATOM 875 N N . ALA A 1 114 ? 12.858 -0.381 3.303 1.00 57.03 114 ALA A N 1
ATOM 876 C CA . ALA A 1 114 ? 11.892 -0.720 2.257 1.00 57.03 114 ALA A CA 1
ATOM 877 C C . ALA A 1 114 ? 10.727 -1.593 2.766 1.00 57.03 114 ALA A C 1
ATOM 879 O O . ALA A 1 114 ? 9.627 -1.526 2.235 1.00 57.03 114 ALA A O 1
ATOM 880 N N . MET A 1 115 ? 10.927 -2.392 3.822 1.00 59.81 115 MET A N 1
ATOM 881 C CA . MET A 1 115 ? 9.863 -3.233 4.400 1.00 59.81 115 MET A CA 1
ATOM 882 C C . MET A 1 115 ? 8.956 -2.478 5.380 1.00 59.81 115 MET A C 1
ATOM 884 O O . MET A 1 115 ? 7.946 -3.018 5.825 1.00 59.81 115 MET A O 1
ATOM 888 N N . GLN A 1 116 ? 9.299 -1.235 5.727 1.00 67.00 116 GLN A N 1
ATOM 889 C CA . GLN A 1 116 ? 8.537 -0.448 6.693 1.00 67.00 116 GLN A CA 1
ATOM 890 C C . GLN A 1 116 ? 7.330 0.266 6.084 1.00 67.00 116 GLN A C 1
ATOM 892 O O . GLN A 1 116 ? 6.517 0.748 6.851 1.00 67.00 116 GLN A O 1
ATOM 897 N N . GLU A 1 117 ? 7.158 0.341 4.763 1.00 70.19 117 GLU A N 1
ATOM 898 C CA . GLU A 1 117 ? 6.125 1.208 4.173 1.00 70.19 117 GLU A CA 1
ATOM 899 C C . GLU A 1 117 ? 4.708 0.845 4.638 1.00 70.19 117 GLU A C 1
ATOM 901 O O . GLU A 1 117 ? 4.011 1.686 5.202 1.00 70.19 117 GLU A O 1
ATOM 906 N N . LEU A 1 118 ? 4.311 -0.424 4.512 1.00 74.62 118 LEU A N 1
ATOM 907 C CA . LEU A 1 118 ? 2.985 -0.876 4.938 1.00 74.62 118 LEU A CA 1
ATOM 908 C C . LEU A 1 118 ? 2.784 -0.727 6.454 1.00 74.62 118 LEU A C 1
ATOM 910 O O . LEU A 1 118 ? 1.776 -0.186 6.905 1.00 74.62 118 LEU A O 1
ATOM 914 N N . LEU A 1 119 ? 3.755 -1.193 7.244 1.00 78.25 119 LEU A N 1
ATOM 915 C CA . LEU A 1 119 ? 3.662 -1.210 8.705 1.00 78.25 119 LEU A CA 1
ATOM 916 C C . LEU A 1 119 ? 3.753 0.192 9.311 1.00 78.25 119 LEU A C 1
ATOM 918 O O . LEU A 1 119 ? 3.042 0.482 10.264 1.00 78.25 119 LEU A O 1
ATOM 922 N N . ALA A 1 120 ? 4.583 1.075 8.756 1.00 77.31 120 ALA A N 1
ATOM 923 C CA . ALA A 1 120 ? 4.715 2.454 9.210 1.00 77.31 120 ALA A CA 1
ATOM 924 C C . ALA A 1 120 ? 3.487 3.280 8.831 1.00 77.31 120 ALA A C 1
ATOM 926 O O . ALA A 1 120 ? 3.023 4.069 9.651 1.00 77.31 120 ALA A O 1
ATOM 927 N N . VAL A 1 121 ? 2.928 3.084 7.631 1.00 81.12 121 VAL A N 1
ATOM 928 C CA . VAL A 1 121 ? 1.665 3.728 7.248 1.00 81.12 121 VAL A CA 1
ATOM 929 C C . VAL A 1 121 ? 0.538 3.247 8.156 1.00 81.12 121 VAL A C 1
ATOM 931 O O . VAL A 1 121 ? -0.193 4.077 8.692 1.00 81.12 121 VAL A O 1
ATOM 934 N N . LEU A 1 122 ? 0.424 1.938 8.401 1.00 84.94 122 LEU A N 1
ATOM 935 C CA . LEU A 1 122 ? -0.585 1.397 9.310 1.00 84.94 122 LEU A CA 1
ATOM 936 C C . LEU A 1 122 ? -0.390 1.903 10.749 1.00 84.94 122 LEU A C 1
ATOM 938 O O . LEU A 1 122 ? -1.356 2.332 11.373 1.00 84.94 122 LEU A O 1
ATOM 942 N N . ALA A 1 123 ? 0.844 1.932 11.258 1.00 82.56 123 ALA A N 1
ATOM 943 C CA . ALA A 1 123 ? 1.156 2.467 12.583 1.00 82.56 123 ALA A CA 1
ATOM 944 C C . ALA A 1 123 ? 0.824 3.963 12.693 1.00 82.56 123 ALA A C 1
ATOM 946 O O . ALA A 1 123 ? 0.229 4.387 13.679 1.00 82.56 123 ALA A O 1
ATOM 947 N N . ALA A 1 124 ? 1.125 4.761 11.665 1.00 80.50 124 ALA A N 1
ATOM 948 C CA . ALA A 1 124 ? 0.720 6.164 11.610 1.00 80.50 124 ALA A CA 1
ATOM 949 C C . ALA A 1 124 ? -0.809 6.314 11.566 1.00 80.50 124 ALA A C 1
ATOM 951 O O . ALA A 1 124 ? -1.359 7.189 12.229 1.00 80.50 124 ALA A O 1
ATOM 952 N N . MET A 1 125 ? -1.517 5.451 10.831 1.00 80.50 125 MET A N 1
ATOM 953 C CA . MET A 1 125 ? -2.982 5.442 10.821 1.00 80.50 125 MET A CA 1
ATOM 954 C C . MET A 1 125 ? -3.578 5.072 12.181 1.00 80.50 125 MET A C 1
ATOM 956 O O . MET A 1 125 ? -4.616 5.626 12.534 1.00 80.50 125 MET A O 1
ATOM 960 N N . ILE A 1 126 ? -2.944 4.162 12.923 1.00 85.62 126 ILE A N 1
ATOM 961 C CA . ILE A 1 126 ? -3.351 3.763 14.276 1.00 85.62 126 ILE A CA 1
ATOM 962 C C . ILE A 1 126 ? -3.083 4.892 15.278 1.00 85.62 126 ILE A C 1
ATOM 964 O O . ILE A 1 126 ? -3.963 5.218 16.071 1.00 85.62 126 ILE A O 1
ATOM 968 N N . GLN A 1 127 ? -1.900 5.511 15.233 1.00 80.56 127 GLN A N 1
ATOM 969 C CA . GLN A 1 127 ? -1.475 6.474 16.249 1.00 80.56 127 GLN A CA 1
ATOM 970 C C . GLN A 1 127 ? -2.045 7.879 16.024 1.00 80.56 127 GLN A C 1
ATOM 972 O O . GLN A 1 127 ? -2.426 8.550 16.982 1.00 80.56 127 GLN A O 1
ATOM 977 N N . CYS A 1 128 ? -2.112 8.340 14.772 1.00 75.81 128 CYS A N 1
ATOM 978 C CA . CYS A 1 128 ? -2.341 9.755 14.477 1.00 75.81 128 CYS A CA 1
ATOM 979 C C . CYS A 1 128 ? -3.810 10.149 14.310 1.00 75.81 128 CYS A C 1
ATOM 981 O O . CYS A 1 128 ? -4.106 11.344 14.316 1.00 75.81 128 CYS A O 1
ATOM 983 N N . PHE A 1 129 ? -4.729 9.192 14.157 1.00 74.25 129 PHE A N 1
ATOM 984 C CA . PHE A 1 129 ? -6.122 9.489 13.827 1.00 74.25 129 PHE A CA 1
ATOM 985 C C . PHE A 1 129 ? -7.108 8.651 14.637 1.00 74.25 129 PHE A C 1
ATOM 987 O O . PHE A 1 129 ? -7.061 7.424 14.626 1.00 74.25 129 PHE A O 1
ATOM 994 N N . GLU A 1 130 ? -8.085 9.321 15.245 1.00 73.88 130 GLU A N 1
ATOM 995 C CA . GLU A 1 130 ? -9.314 8.658 15.676 1.00 73.88 130 GLU A CA 1
ATOM 996 C C . GLU A 1 130 ? -10.260 8.522 14.481 1.00 73.88 130 GLU A C 1
ATOM 998 O O . GLU A 1 130 ? -10.698 9.517 13.891 1.00 73.88 130 GLU A O 1
ATOM 1003 N N . TRP A 1 131 ? -10.596 7.288 14.110 1.00 76.62 131 TRP A N 1
ATOM 1004 C CA . TRP A 1 131 ? -11.445 7.011 12.956 1.00 76.62 131 TRP A CA 1
ATOM 1005 C C . TRP A 1 131 ? -12.893 6.775 13.366 1.00 76.62 131 TRP A C 1
ATOM 1007 O O . TRP A 1 131 ? -13.175 5.953 14.234 1.00 76.62 131 TRP A O 1
ATOM 1017 N N . LYS A 1 132 ? -13.830 7.429 12.671 1.00 78.69 132 LYS A N 1
ATOM 1018 C CA . LYS A 1 132 ? -15.246 7.040 12.698 1.00 78.69 132 LYS A CA 1
ATOM 1019 C C . LYS A 1 132 ? -15.681 6.581 11.317 1.00 78.69 132 LYS A C 1
ATOM 1021 O O . LYS A 1 132 ? -15.467 7.283 10.323 1.00 78.69 132 LYS A O 1
ATOM 1026 N N . ALA A 1 133 ? -16.300 5.405 11.263 1.00 80.62 133 AL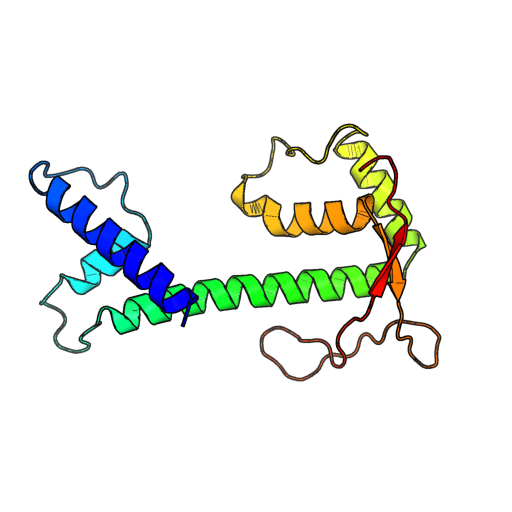A A N 1
ATOM 1027 C CA . ALA A 1 133 ? -16.968 4.939 10.059 1.00 80.62 133 ALA A CA 1
ATOM 1028 C C . ALA A 1 133 ? -18.189 5.812 9.767 1.00 80.62 133 ALA A C 1
ATOM 1030 O O . ALA A 1 133 ? -19.012 6.075 10.642 1.00 80.62 133 ALA A O 1
ATOM 1031 N N . VAL A 1 134 ? -18.288 6.269 8.519 1.00 78.00 134 VAL A N 1
ATOM 1032 C CA . VAL A 1 134 ? -19.404 7.093 8.032 1.00 78.00 134 VAL A CA 1
ATOM 1033 C C . VAL A 1 134 ? -20.549 6.206 7.546 1.00 78.00 134 VAL A C 1
ATOM 1035 O O . VAL A 1 134 ? -21.714 6.585 7.625 1.00 78.00 134 VAL A O 1
ATOM 1038 N N . LYS A 1 135 ? -20.219 5.011 7.049 1.00 75.50 135 LYS A N 1
ATOM 1039 C CA . LYS A 1 135 ? -21.181 4.000 6.616 1.00 75.50 135 LYS A CA 1
ATOM 1040 C C . LYS A 1 135 ? -21.024 2.765 7.491 1.00 75.50 135 LYS A C 1
ATOM 1042 O O . LYS A 1 135 ? -19.968 2.139 7.487 1.00 75.50 135 LYS A O 1
ATOM 1047 N N . LEU A 1 136 ? -22.083 2.443 8.222 1.00 78.62 136 LEU A N 1
ATOM 1048 C CA . LEU A 1 136 ? -22.191 1.243 9.040 1.00 78.62 136 LEU A CA 1
ATOM 1049 C C . LEU A 1 136 ? -23.294 0.345 8.474 1.00 78.62 136 LEU A C 1
ATOM 1051 O O . LEU A 1 136 ? -24.261 0.823 7.873 1.00 78.62 136 LEU A O 1
ATOM 1055 N N . GLY A 1 137 ? -23.124 -0.956 8.664 1.00 77.50 137 GLY A N 1
ATOM 1056 C CA . GLY A 1 137 ? -24.124 -1.980 8.432 1.00 77.50 137 GLY A CA 1
ATOM 1057 C C . GLY A 1 137 ? -25.298 -1.864 9.402 1.00 77.50 137 GLY A C 1
ATOM 1058 O O . GLY A 1 137 ? -25.363 -0.988 10.267 1.00 77.50 137 GLY A O 1
ATOM 1059 N N . ARG A 1 138 ? -26.273 -2.764 9.249 1.00 75.12 138 ARG A N 1
ATOM 1060 C CA . ARG A 1 138 ? -27.499 -2.766 10.072 1.00 75.12 138 ARG A CA 1
ATOM 1061 C C . ARG A 1 138 ? -27.238 -3.047 11.553 1.00 75.12 138 ARG A C 1
ATOM 1063 O O . ARG A 1 138 ? -28.056 -2.693 12.391 1.00 75.12 138 ARG A O 1
ATOM 1070 N N . ASP A 1 139 ? -26.127 -3.698 11.843 1.00 82.56 139 ASP A N 1
ATOM 1071 C CA . ASP A 1 139 ? -25.603 -4.035 13.164 1.00 82.56 139 ASP A CA 1
ATOM 1072 C C . ASP A 1 139 ? -24.765 -2.909 13.791 1.00 82.56 139 ASP A C 1
ATOM 1074 O O . ASP A 1 139 ? -24.319 -3.040 14.928 1.00 82.56 139 ASP A O 1
ATOM 1078 N N . GLY A 1 140 ? -24.563 -1.795 13.079 1.00 82.88 140 GLY A N 1
ATOM 1079 C CA . GLY A 1 140 ? -23.693 -0.714 13.531 1.00 82.88 140 GLY A CA 1
ATOM 1080 C C . GLY A 1 140 ? -22.202 -1.027 13.379 1.00 82.88 140 GLY A C 1
ATOM 1081 O O . GLY A 1 140 ? -21.391 -0.298 13.944 1.00 82.88 140 GLY A O 1
ATOM 1082 N N . LEU A 1 141 ? -21.838 -2.066 12.618 1.00 85.25 141 LEU A N 1
ATOM 1083 C CA . LEU A 1 141 ? -20.456 -2.435 12.307 1.00 85.25 141 LEU A CA 1
ATOM 1084 C C . LEU A 1 141 ? -20.129 -2.152 10.842 1.00 85.25 141 LEU A C 1
ATOM 1086 O O . LEU A 1 141 ? -21.003 -2.052 9.985 1.00 85.25 141 LEU A O 1
ATOM 1090 N N . VAL A 1 142 ? -18.850 -1.998 10.530 1.00 90.19 142 VAL A N 1
ATOM 1091 C CA . VAL A 1 142 ? -18.375 -1.915 9.151 1.00 90.19 142 VAL A CA 1
ATOM 1092 C C . VAL A 1 142 ? -18.532 -3.291 8.492 1.00 90.19 142 VAL A C 1
ATOM 1094 O O . VAL A 1 142 ? -18.083 -4.290 9.045 1.00 90.19 142 VAL A O 1
ATOM 1097 N N . ASP A 1 143 ? -19.133 -3.338 7.300 1.00 90.25 143 ASP A N 1
ATOM 1098 C CA . ASP A 1 143 ? -19.354 -4.569 6.529 1.00 90.25 143 ASP A CA 1
ATOM 1099 C C . ASP A 1 143 ? -18.040 -5.234 6.089 1.00 90.25 143 ASP A C 1
ATOM 1101 O O . ASP A 1 143 ? -17.292 -4.667 5.297 1.00 90.25 143 ASP A O 1
ATOM 1105 N N . MET A 1 144 ? -17.777 -6.451 6.562 1.00 92.50 144 MET A N 1
ATOM 1106 C CA . MET A 1 144 ? -16.545 -7.207 6.299 1.00 92.50 144 MET A CA 1
ATOM 1107 C C . MET A 1 144 ? -16.678 -8.216 5.148 1.00 92.50 144 MET A C 1
ATOM 1109 O O . MET A 1 144 ? -15.920 -9.181 5.084 1.00 92.50 144 MET A O 1
ATOM 1113 N N . SER A 1 145 ? -17.649 -8.043 4.249 1.00 92.75 145 SER A N 1
ATOM 1114 C CA . SER A 1 145 ? -17.800 -8.926 3.091 1.00 92.75 145 SER A CA 1
ATOM 1115 C C . SER A 1 145 ? -16.790 -8.631 1.971 1.00 92.75 145 SER A C 1
ATOM 1117 O O . SER A 1 145 ? -16.374 -7.492 1.743 1.00 92.75 145 SER A O 1
ATOM 1119 N N . GLU A 1 146 ? -16.389 -9.685 1.262 1.00 94.19 146 GLU A N 1
ATOM 1120 C CA . GLU A 1 146 ? -15.459 -9.652 0.129 1.00 94.19 146 GLU A CA 1
ATOM 1121 C C . GLU A 1 146 ? -16.236 -9.766 -1.195 1.00 94.19 146 GLU A C 1
ATOM 1123 O O . GLU A 1 146 ? -17.188 -10.546 -1.296 1.00 94.19 146 GLU A O 1
ATOM 1128 N N . ARG A 1 147 ? -15.829 -9.014 -2.228 1.00 92.88 147 ARG A N 1
ATOM 1129 C CA . ARG A 1 147 ? -16.274 -9.247 -3.615 1.00 92.88 147 ARG A CA 1
ATOM 1130 C C . ARG A 1 147 ? -15.217 -10.040 -4.370 1.00 92.88 147 ARG A C 1
ATOM 1132 O O . ARG A 1 147 ? -14.031 -9.945 -4.086 1.00 92.88 147 ARG A O 1
ATOM 1139 N N . THR A 1 148 ? -15.635 -10.761 -5.403 1.00 92.25 148 THR A N 1
ATOM 1140 C CA . THR A 1 148 ? -14.708 -11.512 -6.256 1.00 92.25 148 THR A CA 1
ATOM 1141 C C . THR A 1 148 ? -13.601 -10.609 -6.811 1.00 92.25 148 THR A C 1
ATOM 1143 O O . THR A 1 148 ? -13.879 -9.593 -7.450 1.00 92.25 148 THR A O 1
ATOM 1146 N N . GLY A 1 149 ? -12.345 -10.999 -6.597 1.00 87.38 149 GLY A N 1
ATOM 1147 C CA . GLY A 1 149 ? -11.178 -10.302 -7.127 1.00 87.38 149 GLY A CA 1
ATOM 1148 C C . GLY A 1 149 ? -9.868 -10.960 -6.706 1.00 87.38 149 GLY A C 1
ATOM 1149 O O . GLY A 1 149 ? -9.841 -11.802 -5.816 1.00 87.38 149 GLY A O 1
ATOM 1150 N N . LEU A 1 150 ? -8.772 -10.581 -7.364 1.00 85.19 150 LEU A N 1
ATOM 1151 C CA . LEU A 1 150 ? -7.447 -11.173 -7.128 1.00 85.19 150 LEU A CA 1
ATOM 1152 C C . LEU A 1 150 ? -6.814 -10.735 -5.802 1.00 85.19 150 LEU A C 1
ATOM 1154 O O . LEU A 1 150 ? -5.978 -11.445 -5.255 1.00 85.19 150 LEU A O 1
ATOM 1158 N N . THR A 1 151 ? -7.204 -9.566 -5.297 1.00 86.94 151 THR A N 1
ATOM 1159 C CA . THR A 1 151 ? -6.620 -8.933 -4.109 1.00 86.94 151 THR A CA 1
ATOM 1160 C C . THR A 1 151 ? -7.541 -8.993 -2.891 1.00 86.94 151 THR A C 1
ATOM 1162 O O . THR A 1 151 ? -7.364 -8.206 -1.969 1.00 86.94 151 THR A O 1
ATOM 1165 N N . ALA A 1 152 ? -8.530 -9.895 -2.891 1.00 91.12 152 ALA A N 1
ATOM 1166 C CA . ALA A 1 152 ? -9.603 -9.946 -1.893 1.00 91.12 152 ALA A CA 1
ATOM 1167 C C . ALA A 1 152 ? -10.246 -8.564 -1.636 1.00 91.12 152 ALA A C 1
ATOM 1169 O O . ALA A 1 152 ? -10.245 -8.065 -0.506 1.00 91.12 152 ALA A O 1
ATOM 1170 N N . PRO A 1 153 ? -10.742 -7.872 -2.679 1.00 92.88 153 PRO A N 1
ATOM 1171 C CA . PRO A 1 153 ? -11.303 -6.541 -2.512 1.00 92.88 153 PRO A CA 1
ATOM 1172 C C . PRO A 1 153 ? -12.577 -6.580 -1.664 1.00 92.88 153 PRO A C 1
ATOM 1174 O O . PRO A 1 153 ? -13.396 -7.498 -1.761 1.00 92.88 153 PRO A O 1
ATOM 1177 N N . ARG A 1 154 ? -12.798 -5.532 -0.872 1.00 92.88 154 ARG A N 1
ATOM 1178 C CA . ARG A 1 154 ? -14.029 -5.392 -0.091 1.00 92.88 154 ARG A CA 1
ATOM 1179 C C . ARG A 1 154 ? -15.252 -5.290 -0.991 1.00 92.88 154 ARG A C 1
ATOM 1181 O O . ARG A 1 154 ? -15.193 -4.707 -2.074 1.00 92.88 154 ARG A O 1
ATOM 1188 N N . ALA A 1 155 ? -16.387 -5.809 -0.536 1.00 92.69 155 ALA A N 1
ATOM 1189 C CA . ALA A 1 155 ? -17.642 -5.678 -1.268 1.00 92.69 155 ALA A CA 1
ATOM 1190 C C . ALA A 1 155 ? -18.069 -4.214 -1.412 1.00 92.69 155 ALA A C 1
ATOM 1192 O O . ALA A 1 155 ? -18.522 -3.802 -2.480 1.00 92.69 155 ALA A O 1
ATOM 1193 N N . HIS A 1 156 ? -17.843 -3.425 -0.362 1.00 89.81 156 HIS A N 1
ATOM 1194 C CA . HIS A 1 156 ? -18.152 -2.005 -0.313 1.00 89.81 156 HIS A CA 1
ATOM 1195 C C . HIS A 1 156 ? -16.943 -1.223 0.194 1.00 89.81 156 HIS A C 1
ATOM 1197 O O . HIS A 1 156 ? -16.329 -1.604 1.192 1.00 89.81 156 HIS A O 1
ATOM 1203 N N . ASP A 1 157 ? -16.636 -0.120 -0.484 1.00 88.00 157 ASP A N 1
ATOM 1204 C CA . ASP A 1 157 ? -15.493 0.723 -0.143 1.00 88.00 157 ASP A CA 1
ATOM 1205 C C . ASP A 1 157 ? -15.647 1.322 1.263 1.00 88.00 157 ASP A C 1
ATOM 1207 O O . ASP A 1 157 ? -16.718 1.818 1.650 1.00 88.00 157 ASP A O 1
ATOM 1211 N N . LEU A 1 158 ? -14.554 1.319 2.025 1.00 88.00 158 LEU A N 1
ATOM 1212 C CA . LEU A 1 158 ? -14.520 1.874 3.369 1.00 88.00 158 LEU A CA 1
ATOM 1213 C C . LEU A 1 158 ? -14.536 3.404 3.339 1.00 88.00 158 LEU A C 1
ATOM 1215 O O . LEU A 1 158 ? -13.569 4.053 2.943 1.00 88.00 158 LEU A O 1
ATOM 1219 N N . VAL A 1 159 ? -15.601 4.002 3.874 1.00 86.19 159 VAL A N 1
ATOM 1220 C CA . VAL A 1 159 ? -15.681 5.456 4.070 1.00 86.19 159 VAL A CA 1
ATOM 1221 C C . VAL A 1 159 ? -15.562 5.776 5.554 1.00 86.19 159 VAL A C 1
ATOM 1223 O O . VAL A 1 159 ? -16.510 5.606 6.324 1.00 86.19 159 VAL A O 1
ATOM 1226 N N . CYS A 1 160 ? -14.394 6.274 5.947 1.00 83.69 160 CYS A N 1
ATOM 1227 C CA . CYS A 1 160 ? -14.077 6.637 7.324 1.00 83.69 160 CYS A CA 1
ATOM 1228 C C . CYS A 1 160 ? -13.463 8.042 7.369 1.00 83.69 160 CYS A C 1
ATOM 1230 O O . CYS A 1 160 ? -12.580 8.363 6.567 1.00 83.69 160 CYS A O 1
ATOM 1232 N N . ALA A 1 161 ? -13.898 8.855 8.331 1.00 80.94 161 ALA A N 1
ATOM 1233 C CA . ALA A 1 161 ? -13.421 10.220 8.526 1.00 80.94 161 ALA A CA 1
ATOM 1234 C C . ALA A 1 161 ? -12.541 10.318 9.787 1.00 80.94 161 ALA A C 1
ATOM 1236 O O . ALA A 1 161 ? -12.904 9.739 10.820 1.00 80.94 161 ALA A O 1
ATOM 1237 N N . PRO A 1 162 ? -11.400 11.031 9.729 1.00 78.00 162 PRO A N 1
ATOM 1238 C CA . PRO A 1 162 ? -10.620 11.336 10.921 1.00 78.00 162 PRO A CA 1
ATOM 1239 C C . PRO A 1 162 ? -11.395 12.359 11.764 1.00 78.00 162 PRO A C 1
ATOM 1241 O O . PRO A 1 162 ? -11.773 13.418 11.267 1.00 78.00 162 PRO A O 1
ATOM 1244 N N . CYS A 1 163 ? -11.680 12.028 13.021 1.00 69.44 163 CYS A N 1
ATOM 1245 C CA . CYS A 1 163 ? -12.471 12.871 13.926 1.00 69.44 163 CYS A CA 1
ATOM 1246 C C . CYS A 1 163 ? -11.620 13.693 14.902 1.00 69.44 163 CYS A C 1
ATOM 1248 O O . CYS A 1 163 ? -12.140 14.607 15.537 1.00 69.44 163 CYS A O 1
ATOM 1250 N N . GLY A 1 164 ? -10.324 13.403 14.982 1.00 65.12 164 GLY A N 1
ATOM 1251 C CA . GLY A 1 164 ? -9.350 14.106 15.804 1.00 65.12 164 GLY A CA 1
ATOM 1252 C C . GLY A 1 164 ? -7.941 13.611 15.493 1.00 65.12 164 GLY A C 1
ATOM 1253 O O . GLY A 1 164 ? -7.768 12.497 14.991 1.00 65.12 164 GLY A O 1
ATOM 1254 N N . SER A 1 165 ? -6.949 14.457 15.759 1.00 60.31 165 SER A N 1
ATOM 1255 C CA . SER A 1 165 ? -5.532 14.099 15.727 1.00 60.31 165 SER A CA 1
ATOM 1256 C C . SER A 1 165 ? -5.034 13.927 17.156 1.00 60.31 165 SER A C 1
ATOM 1258 O O . SER A 1 165 ? -5.159 14.855 17.961 1.00 60.31 165 SER A O 1
ATOM 1260 N N . ASN A 1 166 ? -4.454 12.772 17.474 1.00 60.38 166 ASN A N 1
ATOM 1261 C CA . ASN A 1 166 ? -3.727 12.616 18.729 1.00 60.38 166 ASN A CA 1
ATOM 1262 C C . ASN A 1 166 ? -2.495 13.524 18.681 1.00 60.38 166 ASN A C 1
ATOM 1264 O O . ASN A 1 166 ? -1.665 13.360 17.798 1.00 60.38 166 ASN A O 1
ATOM 1268 N N . LEU A 1 167 ? -2.365 14.446 19.642 1.00 53.19 167 LEU A N 1
ATOM 1269 C CA . LEU A 1 167 ? -1.262 15.424 19.771 1.00 53.19 167 LEU A CA 1
ATOM 1270 C C . LEU A 1 167 ? 0.147 14.801 19.905 1.00 53.19 167 LEU A C 1
ATOM 1272 O O . LEU A 1 167 ? 1.137 15.524 20.004 1.00 53.19 167 LEU A O 1
ATOM 1276 N N . LEU A 1 168 ? 0.227 13.470 19.991 1.00 52.38 168 LEU A N 1
ATOM 1277 C CA . LEU A 1 168 ? 1.464 12.684 19.981 1.00 52.38 168 LEU A CA 1
ATOM 1278 C C . LEU A 1 168 ? 1.985 12.421 18.552 1.00 52.38 168 LEU A C 1
ATOM 1280 O O . LEU A 1 168 ? 3.146 12.039 18.392 1.00 52.38 168 LEU A O 1
ATOM 1284 N N . CYS A 1 169 ? 1.152 12.676 17.538 1.00 53.53 169 CYS A N 1
ATOM 1285 C CA . CYS A 1 169 ? 1.551 12.974 16.167 1.00 53.53 169 CYS A CA 1
ATOM 1286 C C . CYS A 1 169 ? 1.485 14.503 15.939 1.00 53.53 169 CYS A C 1
ATOM 1288 O O . CYS A 1 169 ? 2.324 14.985 15.152 1.00 53.53 169 CYS A O 1
#

Foldseek 3Di:
DVLLVVLVVVLVVVVVVVVVCPVDPDDPPPQDPSNVVVVVQPPPPPPPDNQDPVNVSVVVVVVVCVVVVLLVQVLQLVVQVCQQPVVVLVVLLVVCCVQVPLPDPPDDPPDDPVVCPSVSVSNCVSQFFDKDFPDADPVRGNDADFDDDDNRHHPDGTDIDGPDTDPSD

Radius of gyration: 22.43 Å; chains: 1; bounding box: 62×32×56 Å

Sequence (169 aa):
ELGSALLEKIIVDRERARSNKKDRRCNDAGKDFLDMLLDVLEDEKCDEVKITSEHVKALILDFLTAATDTTAVAIEWARAELVNNPTVLNKAQEEIDQVVGGQRLRGCPGLSSAMQELLAVLAAMIQCFEWKAVKLGRDGLVDMSERTGLTAPRAHDLVCAPCGSNLLC

Organism: NCBI:txid1293975